Protein AF-A0A7C3I281-F1 (afdb_monomer)

Secondary structure (DSSP, 8-state):
---SPPPTTSS---TTS---TTSSS----SSPP-TTHHHHS-SSS----SHHHHTTS-TTS-S-----TT-----

Radius of gyration: 18.64 Å; Cα contacts (8 Å, |Δi|>4): 32; chains: 1; bounding box: 52×26×39 Å

Foldseek 3Di:
DDPAADDWPPDDADPVRHTQPPDRDDDDDPADDAPCQVVDFDPPPGGCPDPVSVVVGDCPVVPDPDDDDPDDDDD

Organism: NCBI:txid215591

pLDDT: mean 76.2, std 20.4, range [36.81, 98.25]

Solvent-accessible surface area (backbone atoms only — not comparable to full-atom values): 5593 Å² total; per-residue (Å²): 130,87,91,68,69,69,72,85,73,80,60,85,50,51,98,85,68,51,53,63,87,89,44,78,63,91,78,89,70,92,72,82,90,53,98,54,46,85,82,71,49,53,92,73,83,61,73,71,86,46,78,75,50,56,74,71,55,60,65,86,80,68,73,65,93,67,90,55,92,90,66,90,81,90,131

Mean predicted aligned error: 10.75 Å

InterPro domains:
  IPR005532 Sulfatase-modifying factor enzyme-like domain [PF03781] (4-39)
  IPR016187 C-type lectin fold [SSF56436] (3-42)
  IPR042095 Sulfatase-modify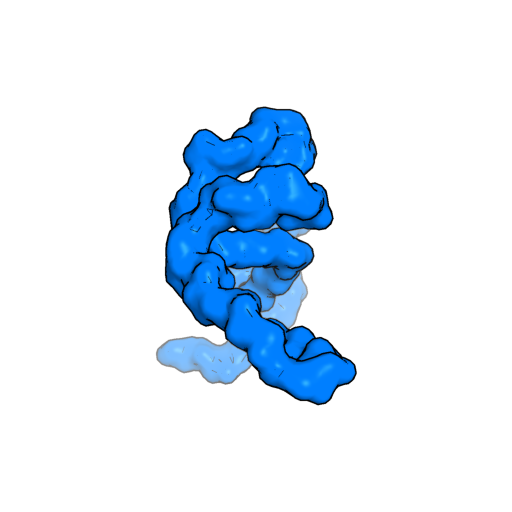ing factor enzyme superfamily [G3DSA:3.90.1580.10] (1-72)

Sequence (75 aa):
MQKHPYPVGQFKPNELGLYNMGGNVETWCWDWYDEKAWEILPEHNPNLDRKEDIKNYSKPFQKKLRKFYGVSIEI

Structure (mmCIF, N/CA/C/O backbone):
data_AF-A0A7C3I281-F1
#
_entry.id   AF-A0A7C3I281-F1
#
loop_
_atom_site.group_PDB
_atom_site.id
_atom_site.type_symbol
_atom_site.label_atom_id
_atom_site.label_alt_id
_atom_site.label_comp_id
_atom_site.label_asym_id
_atom_site.label_entity_id
_atom_site.label_seq_id
_atom_site.pdbx_PDB_ins_code
_atom_site.Cartn_x
_atom_site.Cartn_y
_atom_site.Cartn_z
_atom_site.occupancy
_atom_site.B_iso_or_equiv
_atom_site.auth_seq_id
_atom_site.auth_comp_id
_atom_site.auth_asym_id
_atom_site.auth_atom_id
_atom_site.pdbx_PDB_model_num
ATOM 1 N N . MET A 1 1 ? -1.467 10.780 20.536 1.00 65.75 1 MET A N 1
ATOM 2 C CA . MET A 1 1 ? -1.228 9.697 19.555 1.00 65.75 1 MET A CA 1
ATOM 3 C C . MET A 1 1 ? -1.655 8.371 20.159 1.00 65.75 1 MET A C 1
ATOM 5 O O . MET A 1 1 ? -1.413 8.157 21.342 1.00 65.75 1 MET A O 1
ATOM 9 N N . GLN A 1 2 ? -2.304 7.521 19.364 1.00 70.06 2 GLN A N 1
ATOM 10 C CA . GLN A 1 2 ? -2.654 6.145 19.729 1.00 70.06 2 GLN A CA 1
ATOM 11 C C . GLN A 1 2 ? -1.369 5.315 19.909 1.00 70.06 2 GLN A C 1
ATOM 13 O O . GLN A 1 2 ? -0.480 5.411 19.070 1.00 70.06 2 GLN A O 1
ATOM 18 N N . LYS A 1 3 ? -1.254 4.517 20.982 1.00 82.81 3 LYS A N 1
ATOM 19 C CA . LYS A 1 3 ? -0.053 3.692 21.251 1.00 82.81 3 LYS A CA 1
ATOM 20 C C . LYS A 1 3 ? -0.111 2.269 20.682 1.00 82.81 3 LYS A C 1
ATOM 22 O O . LYS A 1 3 ? 0.935 1.654 20.514 1.00 82.81 3 LYS A O 1
ATOM 27 N N . HIS A 1 4 ? -1.310 1.747 20.418 1.00 89.94 4 HIS A N 1
ATOM 28 C CA . HIS A 1 4 ? -1.540 0.349 20.037 1.00 89.94 4 HIS A CA 1
ATOM 29 C C . HIS A 1 4 ? -2.651 0.234 18.988 1.00 89.94 4 HIS A C 1
ATOM 31 O O . HIS A 1 4 ? -3.537 1.099 18.968 1.00 89.94 4 HIS A O 1
ATOM 37 N N . PRO A 1 5 ? -2.641 -0.826 18.159 1.00 94.50 5 PRO A N 1
ATOM 38 C CA . PRO A 1 5 ? -3.700 -1.061 17.191 1.00 94.50 5 PRO A CA 1
ATOM 39 C C . PRO A 1 5 ? -5.056 -1.250 17.876 1.00 94.50 5 PRO A C 1
ATOM 41 O O . PRO A 1 5 ? -5.154 -1.761 18.994 1.00 94.50 5 PRO A O 1
ATOM 44 N N . TYR A 1 6 ? -6.109 -0.842 17.181 1.00 93.50 6 TYR A N 1
ATOM 45 C CA . TYR A 1 6 ? -7.480 -1.177 17.529 1.00 93.50 6 TYR A CA 1
ATOM 46 C C . TYR A 1 6 ? -7.807 -2.600 17.050 1.00 93.50 6 TYR A C 1
ATOM 48 O O . TYR A 1 6 ? -7.292 -3.031 16.010 1.00 93.50 6 TYR A O 1
ATOM 56 N N . PRO A 1 7 ? -8.694 -3.327 17.753 1.00 95.19 7 PRO A N 1
ATOM 57 C CA . PRO A 1 7 ? -9.288 -4.543 17.216 1.00 95.19 7 PRO A CA 1
ATOM 58 C C . PRO A 1 7 ? -9.904 -4.296 15.830 1.00 95.19 7 PRO A C 1
ATOM 60 O O . PRO A 1 7 ? -10.506 -3.247 15.578 1.00 95.19 7 PRO A O 1
ATOM 63 N N . VAL A 1 8 ? -9.761 -5.267 14.927 1.00 94.69 8 VAL A N 1
ATOM 64 C CA . VAL A 1 8 ? -10.375 -5.204 13.593 1.00 94.69 8 VAL A CA 1
ATOM 65 C C . VAL A 1 8 ? -11.899 -5.172 13.737 1.00 94.69 8 VAL A C 1
ATOM 67 O O . VAL A 1 8 ? -12.456 -5.790 14.644 1.00 94.69 8 VAL A O 1
ATOM 70 N N . GLY A 1 9 ? -12.584 -4.446 12.852 1.00 94.56 9 GLY A N 1
ATOM 71 C CA . GLY A 1 9 ? -14.051 -4.444 12.820 1.00 94.56 9 GLY A CA 1
ATOM 72 C C . GLY A 1 9 ? -14.732 -3.392 13.699 1.00 94.56 9 GLY A C 1
ATOM 73 O O . GLY A 1 9 ? -15.955 -3.302 13.687 1.00 94.56 9 GLY A O 1
ATOM 74 N N . GLN A 1 10 ? -13.980 -2.577 14.449 1.00 94.19 10 GLN A N 1
ATOM 75 C CA . GLN A 1 10 ? -14.571 -1.567 15.343 1.00 94.19 10 GLN A CA 1
ATOM 76 C C . GLN A 1 10 ? -15.188 -0.357 14.626 1.00 94.19 10 GLN A C 1
ATOM 78 O O . GLN A 1 10 ? -16.045 0.318 15.192 1.00 94.19 10 GLN A O 1
ATOM 83 N N . PHE A 1 11 ? -14.757 -0.067 13.399 1.00 93.00 11 PHE A N 1
ATOM 84 C CA . PHE A 1 11 ? -15.211 1.090 12.622 1.00 93.00 11 PHE A CA 1
ATOM 85 C C . PHE A 1 11 ? -16.023 0.654 11.405 1.00 93.00 11 PHE A C 1
ATOM 87 O O . PHE A 1 11 ? -15.979 -0.508 11.019 1.00 93.00 11 PHE A O 1
ATOM 94 N N . LYS A 1 12 ? -16.757 1.581 10.780 1.00 96.62 12 LYS A N 1
ATOM 95 C CA . LYS A 1 12 ? -17.553 1.282 9.581 1.00 96.62 12 LYS A CA 1
ATOM 96 C C . LYS A 1 12 ? -16.649 0.716 8.462 1.00 96.62 12 LYS A C 1
ATOM 98 O O . LYS A 1 12 ? -15.614 1.329 8.189 1.00 96.62 12 LYS A O 1
ATOM 103 N N . PRO A 1 13 ? -17.022 -0.399 7.807 1.00 97.50 13 PRO A N 1
ATOM 104 C CA . PRO A 1 13 ? -16.292 -0.878 6.639 1.00 97.50 13 PRO A CA 1
ATOM 105 C C . PRO A 1 13 ? -16.475 0.070 5.444 1.00 97.50 13 PRO A C 1
ATOM 107 O O . PRO A 1 13 ? -17.420 0.866 5.402 1.00 97.50 13 PRO A O 1
ATOM 110 N N . ASN A 1 14 ? -15.595 -0.033 4.447 1.00 96.44 14 ASN A N 1
ATOM 111 C CA . ASN A 1 14 ? -15.842 0.577 3.139 1.00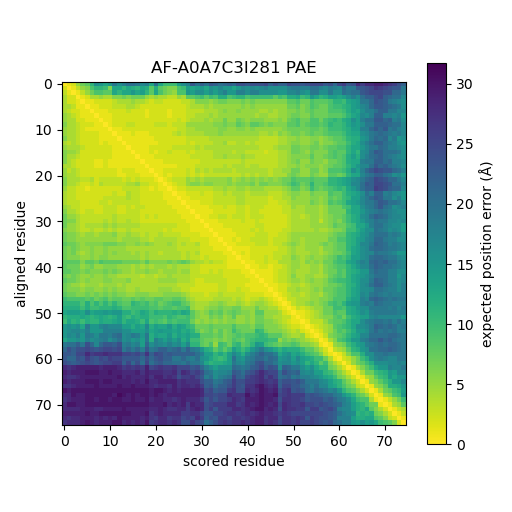 96.44 14 ASN A CA 1
ATOM 112 C C . ASN A 1 14 ? -16.973 -0.165 2.389 1.00 96.44 14 ASN A C 1
ATOM 114 O O . ASN A 1 14 ? -17.516 -1.158 2.872 1.00 96.44 14 ASN A O 1
ATOM 118 N N . GLU A 1 15 ? -17.333 0.307 1.195 1.00 98.25 15 GLU A N 1
ATOM 119 C CA . GLU A 1 15 ? -18.422 -0.266 0.382 1.00 98.25 15 GLU A CA 1
ATOM 120 C C . GLU A 1 15 ? -18.189 -1.732 -0.031 1.00 98.25 15 GLU A C 1
ATOM 122 O O . GLU A 1 15 ? -19.136 -2.430 -0.380 1.00 98.25 15 GLU A O 1
ATOM 127 N N . LEU A 1 16 ? -16.948 -2.221 0.072 1.00 97.75 16 LEU A N 1
ATOM 128 C CA . LEU A 1 16 ? -16.562 -3.606 -0.206 1.00 97.75 16 LEU A CA 1
ATOM 129 C C . LEU A 1 16 ? -16.585 -4.502 1.046 1.00 97.75 16 LEU A C 1
ATOM 131 O O . LEU A 1 16 ? -16.208 -5.668 0.971 1.00 97.75 16 LEU A O 1
ATOM 135 N N . GLY A 1 17 ? -16.985 -3.977 2.209 1.00 97.12 17 GLY A N 1
ATOM 136 C CA . GLY A 1 17 ? -16.964 -4.723 3.471 1.00 97.12 17 GLY A CA 1
ATOM 137 C C . GLY A 1 17 ? -15.575 -4.832 4.112 1.00 97.12 17 GLY A C 1
ATOM 138 O O . GLY A 1 17 ? -15.407 -5.587 5.069 1.00 97.12 17 GLY A O 1
ATOM 139 N N . LEU A 1 18 ? -14.579 -4.087 3.619 1.00 96.94 18 LEU A N 1
ATOM 140 C CA . LEU A 1 18 ? -13.217 -4.100 4.153 1.00 96.94 18 LEU A CA 1
ATOM 141 C C . LEU A 1 18 ? -13.063 -3.077 5.280 1.00 96.94 18 LEU A C 1
ATOM 143 O O . LEU A 1 18 ? -13.500 -1.928 5.177 1.00 96.94 18 LEU A O 1
ATOM 147 N N . TYR A 1 19 ? -12.396 -3.494 6.351 1.00 97.00 19 TYR A N 1
ATOM 148 C CA . TYR A 1 19 ? -12.164 -2.685 7.543 1.00 97.00 19 TYR A CA 1
ATOM 149 C C . TYR A 1 19 ? -10.731 -2.159 7.582 1.00 97.00 19 TYR A C 1
ATOM 151 O O . TYR A 1 19 ? -9.814 -2.787 7.067 1.00 97.00 19 TYR A O 1
ATOM 159 N N . ASN A 1 20 ? -10.537 -1.016 8.247 1.00 94.81 20 ASN A N 1
ATOM 160 C CA . ASN A 1 20 ? -9.217 -0.476 8.589 1.00 94.81 20 ASN A CA 1
ATOM 161 C C . ASN A 1 20 ? -8.279 -0.186 7.395 1.00 94.81 20 ASN A C 1
ATOM 163 O O . ASN A 1 20 ? -7.085 -0.026 7.596 1.00 94.81 20 ASN A O 1
ATOM 167 N N . MET A 1 21 ? -8.807 -0.004 6.179 1.00 94.19 21 MET A N 1
ATOM 168 C CA . MET A 1 21 ? -7.997 0.313 4.988 1.00 94.19 21 MET A CA 1
ATOM 169 C C . MET A 1 21 ? -7.281 1.680 5.044 1.00 94.19 21 MET A C 1
ATOM 171 O O . MET A 1 21 ? -6.379 1.929 4.256 1.00 94.19 21 MET A O 1
ATOM 175 N N . GLY A 1 22 ? -7.693 2.580 5.946 1.00 90.62 22 GLY A N 1
ATOM 176 C CA . GLY A 1 22 ? -7.131 3.930 6.102 1.00 90.62 22 GLY A CA 1
ATOM 177 C C . GLY A 1 22 ? -6.353 4.155 7.403 1.00 90.62 22 GLY A C 1
ATOM 178 O O . GLY A 1 22 ? -6.250 5.296 7.848 1.00 90.62 22 GLY A O 1
ATOM 179 N N . GLY A 1 23 ? -5.882 3.100 8.077 1.00 90.00 23 GLY A N 1
ATOM 180 C CA . GLY A 1 23 ? -5.118 3.236 9.320 1.00 90.00 23 GLY A CA 1
ATOM 181 C C . GLY A 1 23 ? -5.017 1.937 10.115 1.00 90.00 23 GLY A C 1
ATOM 182 O O . GLY A 1 23 ? -5.041 0.852 9.556 1.00 90.00 23 GLY A O 1
ATOM 183 N N . ASN A 1 24 ? -4.951 2.049 11.445 1.00 93.81 24 ASN A N 1
ATOM 184 C CA . ASN A 1 24 ? -4.674 0.950 12.380 1.00 93.81 24 ASN A CA 1
ATOM 185 C C . ASN A 1 24 ? -3.217 0.466 12.326 1.00 93.81 24 ASN A C 1
ATOM 187 O O . ASN A 1 24 ? -2.443 0.772 13.231 1.00 93.81 24 ASN A O 1
ATOM 191 N N . VAL A 1 25 ? -2.850 -0.242 11.262 1.00 93.12 25 VAL A N 1
ATOM 192 C CA . VAL A 1 25 ? -1.499 -0.752 10.999 1.00 93.12 25 VAL A CA 1
ATOM 193 C C . VAL A 1 25 ? -1.212 -0.670 9.506 1.00 93.12 25 VAL A C 1
ATOM 195 O O . VAL A 1 25 ? -2.134 -0.656 8.694 1.00 93.12 25 VAL A O 1
ATOM 198 N N . GLU A 1 26 ? 0.065 -0.630 9.144 1.00 93.69 26 GLU A N 1
ATOM 199 C CA . GLU A 1 26 ? 0.474 -0.803 7.752 1.00 93.69 26 GLU A CA 1
ATOM 200 C C . GLU A 1 26 ? 0.168 -2.231 7.285 1.00 93.69 26 GLU A C 1
ATOM 202 O O . GLU A 1 26 ? 0.202 -3.184 8.069 1.00 93.69 26 GLU A O 1
ATOM 207 N N . THR A 1 27 ? -0.143 -2.374 5.998 1.00 93.75 27 THR A N 1
ATOM 208 C CA . THR A 1 27 ? -0.429 -3.669 5.376 1.00 93.75 27 THR A CA 1
ATOM 209 C C . THR A 1 27 ? 0.617 -3.932 4.307 1.00 93.75 27 THR A C 1
ATOM 211 O O . THR A 1 27 ? 0.834 -3.099 3.431 1.00 93.75 27 THR A O 1
ATOM 214 N N . TRP A 1 28 ? 1.307 -5.064 4.426 1.00 94.06 28 TRP A N 1
ATOM 215 C CA . TRP A 1 28 ? 2.314 -5.473 3.455 1.00 94.06 28 TRP A CA 1
ATOM 216 C C . TRP A 1 28 ? 1.647 -5.905 2.151 1.00 94.06 28 TRP A C 1
ATOM 218 O O . TRP A 1 28 ? 0.696 -6.688 2.170 1.00 94.06 28 TRP A O 1
ATOM 228 N N . CYS A 1 29 ? 2.196 -5.434 1.036 1.00 92.44 29 CYS A N 1
ATOM 229 C CA . CYS A 1 29 ? 1.923 -5.965 -0.293 1.00 92.44 29 CYS A CA 1
ATOM 230 C C . CYS A 1 29 ? 3.0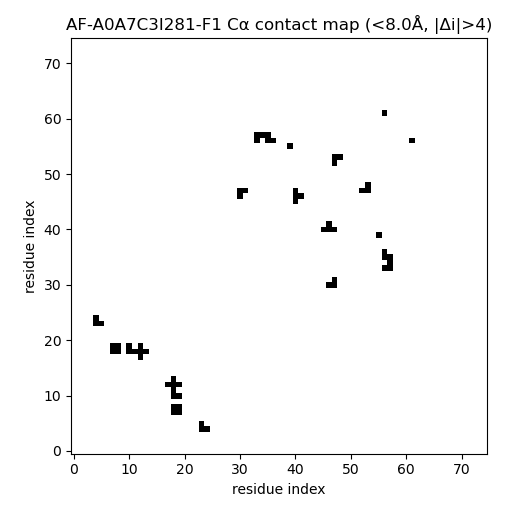87 -6.857 -0.734 1.00 92.44 29 CYS A C 1
ATOM 232 O O . CYS A 1 29 ? 4.184 -6.779 -0.181 1.00 92.44 29 CYS A O 1
ATOM 234 N N . TRP A 1 30 ? 2.830 -7.716 -1.719 1.00 89.69 30 TRP A N 1
ATOM 235 C CA . TRP A 1 30 ? 3.873 -8.545 -2.328 1.00 89.69 30 TRP A CA 1
ATOM 236 C C . TRP A 1 30 ? 4.837 -7.714 -3.187 1.00 89.69 30 TRP A C 1
ATOM 238 O O . TRP A 1 30 ? 6.010 -8.048 -3.314 1.00 89.69 30 TRP A O 1
ATOM 248 N N . ASP A 1 31 ? 4.328 -6.627 -3.759 1.00 86.75 31 ASP A N 1
ATOM 249 C CA . ASP A 1 31 ? 5.006 -5.792 -4.737 1.00 86.75 31 ASP A CA 1
ATOM 250 C C . ASP A 1 31 ? 6.282 -5.141 -4.198 1.00 86.75 31 ASP A C 1
ATOM 252 O O . ASP A 1 31 ? 6.321 -4.568 -3.104 1.00 86.75 31 ASP A O 1
ATOM 256 N N . TRP A 1 32 ? 7.315 -5.136 -5.039 1.00 84.06 32 TRP A N 1
ATOM 257 C CA . TRP A 1 32 ? 8.482 -4.293 -4.828 1.00 84.06 32 TRP A CA 1
ATOM 258 C C . TRP A 1 32 ? 8.123 -2.819 -5.003 1.00 84.06 32 TRP A C 1
ATOM 260 O O . TRP A 1 32 ? 7.438 -2.430 -5.949 1.00 84.06 32 TRP A O 1
ATOM 270 N N . TYR A 1 33 ? 8.643 -1.979 -4.110 1.00 83.38 33 TYR A N 1
ATOM 271 C CA . TYR A 1 33 ? 8.446 -0.540 -4.205 1.00 83.38 33 TYR A CA 1
ATOM 272 C C . TYR A 1 33 ? 9.362 0.088 -5.263 1.00 83.38 33 TYR A C 1
ATOM 274 O O . TYR A 1 33 ? 10.588 -0.024 -5.187 1.00 83.38 33 TYR A O 1
ATOM 282 N N . ASP A 1 34 ? 8.764 0.833 -6.191 1.00 80.88 34 ASP A N 1
ATOM 283 C CA . ASP A 1 34 ? 9.458 1.731 -7.110 1.00 80.88 34 ASP A CA 1
ATOM 284 C C . ASP A 1 34 ? 8.619 2.998 -7.332 1.0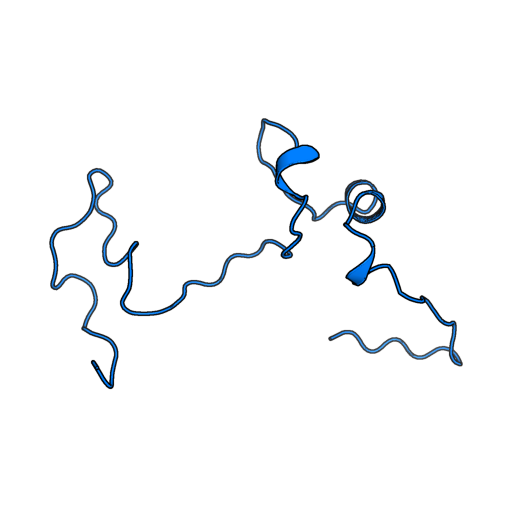0 80.88 34 ASP A C 1
ATOM 286 O O . ASP A 1 34 ? 7.432 2.923 -7.647 1.00 80.88 34 ASP A O 1
ATOM 290 N N . GLU A 1 35 ? 9.244 4.171 -7.203 1.00 84.06 35 GLU A N 1
ATOM 291 C CA . GLU A 1 35 ? 8.597 5.474 -7.406 1.00 84.06 35 GLU A CA 1
ATOM 292 C C . GLU A 1 35 ? 7.987 5.617 -8.811 1.00 84.06 35 GLU A C 1
ATOM 294 O O . GLU A 1 35 ? 6.976 6.298 -8.984 1.00 84.06 35 GLU A O 1
ATOM 299 N N . LYS A 1 36 ? 8.570 4.950 -9.814 1.00 82.69 36 LYS A N 1
ATOM 300 C CA . LYS A 1 36 ? 8.142 5.024 -11.218 1.00 82.69 36 LYS A CA 1
ATOM 301 C C . LYS A 1 36 ? 7.319 3.830 -11.687 1.00 82.69 36 LYS A C 1
ATOM 303 O O . LYS A 1 36 ? 6.995 3.769 -12.871 1.00 82.69 36 LYS A O 1
ATOM 308 N N . ALA A 1 37 ? 6.962 2.898 -10.799 1.00 83.81 37 ALA A N 1
ATOM 309 C CA . ALA A 1 37 ? 6.223 1.686 -11.163 1.00 83.81 37 ALA A CA 1
ATOM 310 C C . ALA A 1 37 ? 4.964 2.002 -11.996 1.00 83.81 37 ALA A C 1
ATOM 312 O O . ALA A 1 37 ? 4.703 1.370 -13.017 1.00 83.81 37 ALA A O 1
ATOM 313 N N . TRP A 1 38 ? 4.234 3.050 -11.615 1.00 86.50 38 TRP A N 1
ATOM 314 C CA . TRP A 1 38 ? 2.990 3.470 -12.264 1.00 86.50 38 TRP A CA 1
ATOM 315 C C . TRP A 1 38 ? 3.146 3.905 -13.728 1.00 86.50 38 TRP A C 1
ATOM 317 O O . TRP A 1 38 ? 2.180 3.844 -14.479 1.00 86.50 38 TRP A O 1
ATOM 327 N N . GLU A 1 39 ? 4.337 4.344 -14.144 1.00 87.31 39 GLU A N 1
ATOM 328 C CA . GLU A 1 39 ? 4.598 4.779 -15.524 1.00 87.31 39 GLU A CA 1
ATOM 329 C C . GLU A 1 39 ? 4.847 3.596 -16.474 1.00 87.31 39 GLU A C 1
ATOM 331 O O . GLU A 1 39 ? 4.730 3.748 -17.690 1.00 87.31 39 GLU A O 1
ATOM 336 N N . ILE A 1 40 ? 5.226 2.432 -15.933 1.00 81.81 40 ILE A N 1
ATOM 337 C CA . ILE A 1 40 ? 5.760 1.301 -16.711 1.00 81.81 40 ILE A CA 1
ATOM 338 C C . ILE A 1 40 ? 4.926 0.023 -16.608 1.00 81.81 40 ILE A C 1
ATOM 340 O O . ILE A 1 40 ? 5.065 -0.864 -17.452 1.00 81.81 40 ILE A O 1
ATOM 344 N N . LEU A 1 41 ? 4.107 -0.105 -15.566 1.00 84.81 41 LEU A N 1
ATOM 345 C CA . LEU A 1 41 ? 3.346 -1.317 -15.295 1.00 84.81 41 LEU A CA 1
ATOM 346 C C . LEU A 1 41 ? 2.252 -1.554 -16.354 1.00 84.81 41 LEU A C 1
ATOM 348 O O . LEU A 1 41 ? 1.628 -0.600 -16.824 1.00 84.81 41 LEU A O 1
ATOM 352 N N . PRO A 1 42 ? 1.991 -2.819 -16.740 1.00 85.88 42 PRO A N 1
ATOM 353 C CA . PRO A 1 42 ? 0.925 -3.134 -17.683 1.00 85.88 42 PRO A CA 1
ATOM 354 C C 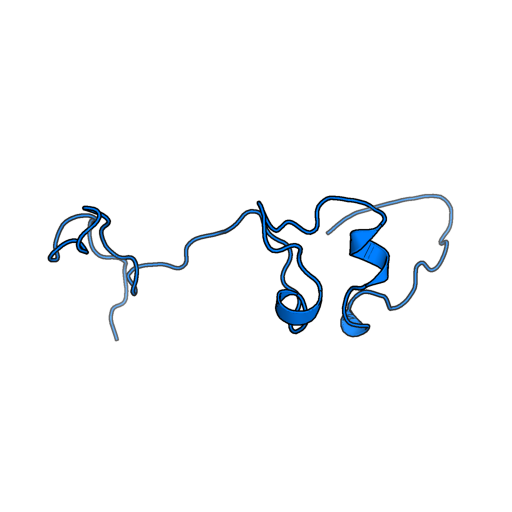. PRO A 1 42 ? -0.453 -2.851 -17.070 1.00 85.88 42 PRO A C 1
ATOM 356 O O . PRO A 1 42 ? -0.661 -3.047 -15.877 1.00 85.88 42 PRO A O 1
ATOM 359 N N . GLU A 1 43 ? -1.422 -2.457 -17.902 1.00 89.31 43 GLU A N 1
ATOM 360 C CA . GLU A 1 43 ? -2.793 -2.154 -17.456 1.00 89.31 43 GLU A CA 1
ATOM 361 C C . GLU A 1 43 ? -3.486 -3.365 -16.806 1.00 89.31 43 GLU A C 1
ATOM 363 O O . GLU A 1 43 ? -4.222 -3.236 -15.829 1.00 89.31 43 GLU A O 1
ATOM 368 N N . HIS A 1 44 ? -3.231 -4.565 -17.330 1.00 91.38 44 HIS A N 1
ATOM 369 C CA . HIS A 1 44 ? -3.828 -5.796 -16.828 1.00 91.38 44 HIS A CA 1
ATOM 370 C C . HIS A 1 44 ? -2.869 -6.545 -15.905 1.00 91.38 44 HIS A C 1
ATOM 372 O O . HIS A 1 44 ? -1.801 -6.976 -16.336 1.00 91.38 44 HIS A O 1
ATOM 378 N N . ASN A 1 45 ? -3.312 -6.764 -14.662 1.00 89.44 45 ASN A N 1
ATOM 379 C CA . ASN A 1 45 ? -2.577 -7.484 -13.617 1.00 89.44 45 ASN A CA 1
ATOM 380 C C . ASN A 1 45 ? -1.121 -6.988 -13.449 1.00 89.44 45 ASN A C 1
ATOM 382 O O . ASN A 1 45 ? -0.179 -7.753 -13.689 1.00 89.44 45 ASN A O 1
ATOM 386 N N . PRO A 1 46 ? -0.929 -5.704 -13.087 1.00 89.25 46 PRO A N 1
ATOM 387 C CA . PRO A 1 46 ? 0.394 -5.114 -12.932 1.00 89.25 46 PRO A CA 1
ATOM 388 C C . PRO A 1 46 ? 1.198 -5.838 -11.849 1.00 89.25 46 PRO A C 1
ATOM 390 O O . PRO A 1 46 ? 0.712 -6.043 -10.745 1.00 89.25 46 PRO A O 1
ATOM 393 N N . ASN A 1 47 ? 2.427 -6.228 -12.177 1.00 85.31 47 ASN A N 1
ATOM 394 C CA . ASN A 1 47 ? 3.404 -6.786 -11.246 1.00 85.31 47 ASN A CA 1
ATOM 395 C C . ASN A 1 47 ? 4.819 -6.515 -11.776 1.00 85.31 47 ASN A C 1
ATOM 397 O O . ASN A 1 47 ? 4.997 -6.262 -12.970 1.00 85.31 47 ASN A O 1
ATOM 401 N N . LEU A 1 48 ? 5.816 -6.581 -10.892 1.00 77.19 48 LEU A N 1
ATOM 402 C CA . LEU A 1 48 ? 7.233 -6.395 -11.229 1.00 77.19 48 LEU A CA 1
ATOM 403 C C . LEU A 1 48 ? 8.057 -7.678 -11.031 1.00 77.19 48 LEU A C 1
ATOM 405 O O . LEU A 1 48 ? 9.264 -7.615 -10.785 1.00 77.19 48 LEU A O 1
ATOM 409 N N . ASP A 1 49 ? 7.413 -8.840 -11.148 1.00 78.00 49 ASP A N 1
ATOM 410 C CA . ASP A 1 49 ? 8.017 -10.135 -10.814 1.00 78.00 49 ASP A CA 1
ATOM 411 C C . ASP A 1 49 ? 8.861 -10.718 -11.959 1.00 78.00 49 ASP A C 1
ATOM 413 O O . ASP A 1 49 ? 9.638 -11.659 -11.765 1.00 78.00 49 ASP A O 1
ATOM 417 N N . ARG A 1 50 ? 8.737 -10.179 -13.179 1.00 73.88 50 ARG A N 1
ATOM 418 C CA . ARG A 1 50 ? 9.465 -10.689 -14.348 1.00 73.88 50 ARG A CA 1
ATOM 419 C C . ARG A 1 50 ? 10.803 -9.980 -14.514 1.00 73.88 50 ARG A C 1
ATOM 421 O O . ARG A 1 50 ? 10.947 -8.779 -14.291 1.00 73.88 50 ARG A O 1
ATOM 428 N N . LYS A 1 51 ? 11.802 -10.719 -14.999 1.00 68.75 51 LYS A N 1
ATOM 429 C CA . LYS A 1 51 ? 13.166 -10.201 -15.216 1.00 68.75 51 LYS A CA 1
ATOM 430 C C . LYS A 1 51 ? 13.215 -9.038 -16.204 1.00 68.75 51 LYS A C 1
ATOM 432 O O . LYS A 1 51 ? 14.130 -8.217 -16.149 1.00 68.75 51 LYS A O 1
ATOM 437 N N . GLU A 1 52 ? 12.273 -8.988 -17.134 1.00 70.88 52 GLU A N 1
ATOM 438 C CA . GLU A 1 52 ? 12.145 -7.920 -18.119 1.00 70.88 52 GLU A CA 1
ATOM 439 C C . GLU A 1 52 ? 11.718 -6.608 -17.458 1.00 70.88 52 GLU A C 1
ATOM 441 O O . GLU A 1 52 ? 12.264 -5.560 -17.804 1.00 70.88 52 GLU A O 1
ATOM 446 N N . ASP A 1 53 ? 10.836 -6.684 -16.460 1.00 70.44 53 ASP A N 1
ATOM 447 C CA . ASP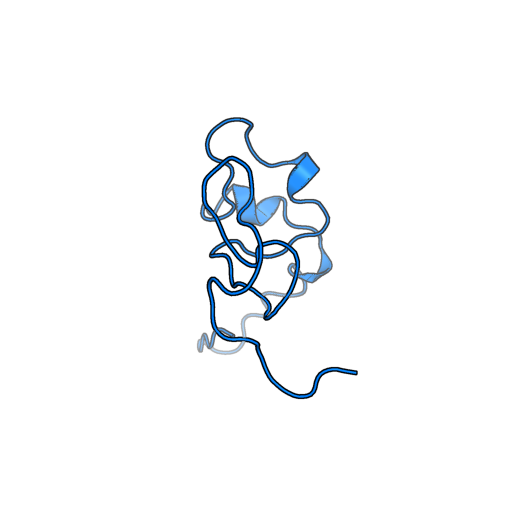 A 1 53 ? 10.317 -5.532 -15.723 1.00 70.44 53 ASP A CA 1
ATOM 448 C C . ASP A 1 53 ? 11.410 -4.941 -14.807 1.00 70.44 53 ASP A C 1
ATOM 450 O O . ASP A 1 53 ? 11.538 -3.721 -14.702 1.00 70.44 53 ASP A O 1
ATOM 454 N N . ILE A 1 54 ? 12.309 -5.788 -14.274 1.00 65.31 54 ILE A N 1
ATOM 455 C CA . ILE A 1 54 ? 13.483 -5.385 -13.464 1.00 65.31 54 ILE A CA 1
ATOM 456 C C . ILE A 1 54 ? 14.381 -4.359 -14.174 1.00 65.31 54 ILE A C 1
ATOM 458 O O . ILE A 1 54 ? 14.958 -3.463 -13.550 1.00 65.31 54 ILE A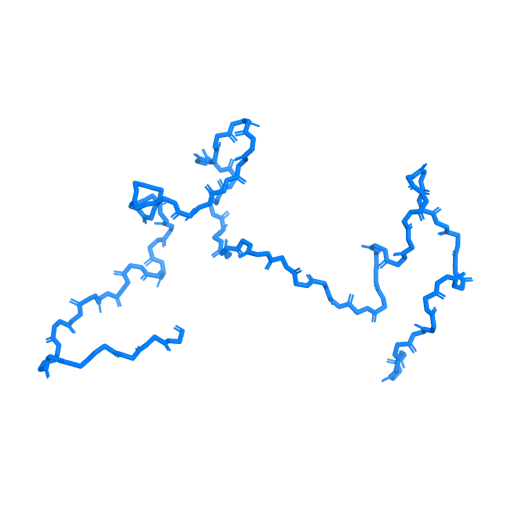 O 1
ATOM 462 N N . LYS A 1 55 ? 14.504 -4.447 -15.502 1.00 65.38 55 LYS A N 1
ATOM 463 C CA . LYS A 1 55 ? 15.354 -3.526 -16.278 1.00 65.38 55 LYS A CA 1
ATOM 464 C C . LYS A 1 55 ? 14.844 -2.084 -16.245 1.00 65.38 55 LYS A C 1
ATOM 466 O O . LYS A 1 55 ? 15.650 -1.168 -16.410 1.00 65.38 55 LYS A O 1
ATOM 471 N N . ASN A 1 56 ? 13.545 -1.905 -16.017 1.00 65.62 56 ASN A N 1
ATOM 472 C CA . ASN A 1 56 ? 12.862 -0.617 -16.051 1.00 65.62 56 ASN A CA 1
ATOM 473 C C . ASN A 1 56 ? 12.763 0.055 -14.675 1.00 65.62 56 ASN A C 1
ATOM 475 O O . ASN A 1 56 ? 12.280 1.183 -14.606 1.00 65.62 56 ASN A O 1
ATOM 479 N N . TYR A 1 57 ? 13.249 -0.592 -13.606 1.00 66.38 57 TYR A N 1
ATOM 480 C CA . TYR A 1 57 ? 13.258 0.004 -12.271 1.00 66.38 57 TYR A CA 1
ATOM 481 C C . TYR A 1 57 ? 14.025 1.329 -12.260 1.00 66.38 57 TYR A C 1
ATOM 483 O O . TYR A 1 57 ? 15.058 1.500 -12.927 1.00 66.38 57 TYR A O 1
ATOM 491 N N . SER A 1 58 ? 13.546 2.267 -11.450 1.00 60.88 58 SER A N 1
ATOM 492 C CA . SER A 1 58 ? 14.264 3.484 -11.140 1.00 60.88 58 SER A CA 1
ATOM 493 C C . SER A 1 58 ? 15.653 3.139 -10.585 1.00 60.88 58 SER A C 1
ATOM 495 O O . SER A 1 58 ? 15.892 2.196 -9.824 1.00 60.88 58 SER A O 1
ATOM 497 N N . LYS A 1 59 ? 16.634 3.953 -10.982 1.00 58.84 59 LYS A N 1
ATOM 498 C 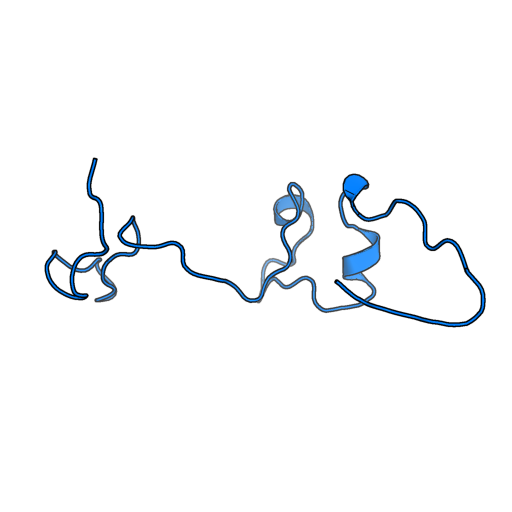CA . LYS A 1 59 ? 18.059 3.700 -10.743 1.00 58.84 59 LYS A CA 1
ATOM 499 C C . LYS A 1 59 ? 18.536 3.618 -9.277 1.00 58.84 59 LYS A C 1
ATOM 501 O O . LYS A 1 59 ? 19.681 3.172 -9.137 1.00 58.84 59 LYS A O 1
ATOM 506 N N . PRO A 1 60 ? 17.812 3.992 -8.191 1.00 52.06 60 PRO A N 1
ATOM 507 C CA . PRO A 1 60 ? 18.365 3.789 -6.849 1.00 52.06 60 PRO A CA 1
ATOM 508 C C . PRO A 1 60 ? 18.673 2.318 -6.512 1.00 52.06 60 PRO A C 1
ATOM 510 O O . PRO A 1 60 ? 19.651 2.090 -5.803 1.00 52.06 60 PRO A O 1
ATOM 513 N N . PHE A 1 61 ? 17.964 1.333 -7.086 1.00 47.88 61 PHE A N 1
ATOM 514 C CA . PHE A 1 61 ? 18.241 -0.102 -6.866 1.00 47.88 61 PHE A CA 1
ATOM 515 C C . PHE A 1 61 ? 19.197 -0.744 -7.889 1.00 47.88 61 PHE A C 1
ATOM 517 O O . PHE A 1 61 ? 19.786 -1.788 -7.622 1.00 47.88 61 PHE A O 1
ATOM 524 N N . GLN A 1 62 ? 19.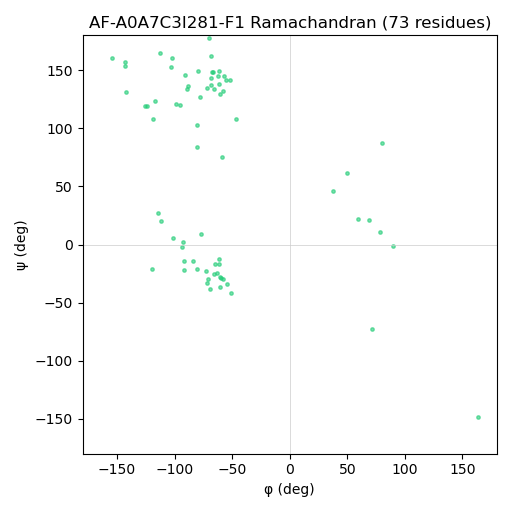471 -0.094 -9.026 1.00 53.50 62 GLN A N 1
ATOM 525 C CA . GLN A 1 62 ? 20.462 -0.573 -10.008 1.00 53.50 62 GLN A CA 1
ATOM 526 C C . GLN A 1 62 ? 21.923 -0.309 -9.588 1.00 53.50 62 GLN A C 1
ATOM 528 O O . GLN A 1 62 ? 22.856 -0.505 -10.379 1.00 53.50 62 GLN A O 1
ATOM 533 N N . LYS A 1 63 ? 22.181 0.142 -8.351 1.00 42.44 63 LYS A N 1
ATOM 534 C CA . LYS A 1 63 ? 23.534 0.496 -7.910 1.00 42.44 63 LYS A CA 1
ATOM 535 C C . LYS A 1 63 ? 24.344 -0.741 -7.501 1.00 42.44 63 LYS A C 1
ATOM 537 O O . LYS A 1 63 ? 24.570 -1.024 -6.333 1.00 42.44 63 LYS A O 1
ATOM 542 N N . LYS A 1 64 ? 24.924 -1.345 -8.544 1.00 40.62 64 LYS A N 1
ATOM 543 C CA . LYS A 1 64 ? 26.123 -2.198 -8.557 1.00 40.62 64 LYS A CA 1
ATOM 544 C C . LYS A 1 64 ? 25.897 -3.653 -8.123 1.00 40.62 64 LYS A C 1
ATOM 546 O O . LYS A 1 64 ? 26.256 -4.053 -7.022 1.00 40.62 64 LYS A O 1
ATOM 551 N N . LEU A 1 65 ? 25.533 -4.490 -9.096 1.00 44.78 65 LEU A N 1
ATOM 552 C CA . LEU A 1 65 ? 25.987 -5.887 -9.167 1.00 44.78 65 LEU A CA 1
ATOM 553 C C . LEU A 1 65 ? 27.532 -5.899 -9.233 1.00 44.78 65 LEU A C 1
ATOM 555 O O . LEU A 1 65 ? 28.144 -6.061 -10.288 1.00 44.78 65 LEU A O 1
ATOM 559 N N . ARG A 1 66 ? 28.208 -5.639 -8.107 1.00 39.34 66 ARG A N 1
ATOM 560 C CA . ARG A 1 66 ? 29.649 -5.864 -7.983 1.00 39.34 66 ARG A CA 1
ATOM 561 C C . ARG A 1 66 ? 29.801 -7.354 -7.723 1.00 39.34 66 ARG A C 1
ATOM 563 O O . ARG A 1 66 ? 29.567 -7.790 -6.604 1.00 39.34 66 ARG A O 1
ATOM 570 N N . LYS A 1 67 ? 30.201 -8.123 -8.742 1.00 40.16 67 LYS A N 1
ATOM 571 C CA . LYS A 1 67 ? 30.732 -9.481 -8.546 1.00 40.16 67 LYS A CA 1
ATOM 572 C C . LYS A 1 67 ? 31.754 -9.422 -7.407 1.00 40.16 67 LYS A C 1
ATOM 574 O O . LYS A 1 67 ? 32.830 -8.853 -7.577 1.00 40.16 67 LYS A O 1
ATOM 579 N N . PHE A 1 68 ? 31.408 -9.973 -6.253 1.00 37.66 68 PHE A N 1
ATOM 580 C CA . PHE A 1 68 ? 32.354 -10.262 -5.188 1.00 37.66 68 PHE A CA 1
ATOM 581 C C . PHE A 1 68 ? 32.316 -11.769 -4.972 1.00 37.66 68 PHE A C 1
ATOM 583 O O . PHE A 1 68 ? 31.314 -12.306 -4.522 1.00 37.66 68 PHE A O 1
ATOM 590 N N . TYR A 1 69 ? 33.390 -12.433 -5.405 1.00 40.00 69 TYR A N 1
ATOM 591 C CA . TYR A 1 69 ? 33.828 -13.757 -4.956 1.00 40.00 69 TYR A CA 1
ATOM 592 C C . TYR A 1 69 ? 32.742 -14.815 -4.659 1.00 40.00 69 TYR A C 1
ATOM 594 O O . TYR A 1 69 ? 32.830 -15.522 -3.664 1.00 40.00 69 TYR A O 1
ATOM 602 N N . GLY A 1 70 ? 31.752 -14.976 -5.544 1.00 40.69 70 GLY A N 1
ATOM 603 C CA . GLY A 1 70 ? 30.927 -16.190 -5.595 1.00 40.69 70 GLY A CA 1
ATOM 604 C C . GLY A 1 70 ? 29.974 -16.440 -4.421 1.00 40.69 70 GLY A C 1
ATOM 605 O O . GLY A 1 70 ? 29.563 -17.582 -4.248 1.00 40.69 70 GLY A O 1
ATOM 606 N N . VAL A 1 71 ? 29.591 -15.421 -3.646 1.00 36.81 71 VAL A N 1
ATOM 607 C CA . VAL A 1 71 ? 28.566 -15.569 -2.598 1.00 36.81 71 VAL A CA 1
ATOM 608 C C . VAL A 1 71 ? 27.463 -14.535 -2.801 1.00 36.81 71 VAL A C 1
ATOM 610 O O . VAL A 1 71 ? 27.715 -13.331 -2.769 1.00 36.81 71 VAL A O 1
ATOM 613 N N . SER A 1 72 ? 26.244 -15.027 -3.020 1.00 37.34 72 SER A N 1
ATOM 614 C CA . SER A 1 72 ? 25.010 -14.244 -3.074 1.00 37.34 72 SER A CA 1
ATOM 615 C C . SER A 1 72 ? 24.350 -14.293 -1.696 1.00 37.34 72 SER A C 1
ATOM 617 O O . SER A 1 72 ? 24.030 -15.379 -1.219 1.00 37.34 72 SER A O 1
ATOM 619 N N . ILE A 1 73 ? 24.154 -13.144 -1.053 1.00 38.69 73 ILE A N 1
ATOM 620 C CA . ILE A 1 73 ? 23.234 -12.999 0.081 1.00 38.69 73 ILE A CA 1
ATOM 621 C C . ILE A 1 73 ? 22.270 -11.888 -0.317 1.00 38.69 73 ILE A C 1
ATOM 623 O O . ILE A 1 73 ? 22.708 -10.779 -0.622 1.00 38.69 73 ILE A O 1
ATOM 627 N N . GLU A 1 74 ? 20.987 -12.227 -0.378 1.00 37.75 74 GLU A N 1
ATOM 628 C CA . GLU A 1 74 ? 19.894 -11.293 -0.637 1.00 37.75 74 GLU A CA 1
ATOM 629 C C . GLU A 1 74 ? 19.401 -10.715 0.697 1.00 37.75 74 GLU A C 1
ATOM 631 O O . GLU A 1 74 ? 19.214 -11.453 1.668 1.00 37.75 74 GLU A O 1
ATOM 636 N N . ILE A 1 75 ? 19.215 -9.397 0.730 1.00 40.91 75 ILE A N 1
ATOM 637 C CA . ILE A 1 75 ? 18.261 -8.693 1.597 1.00 40.91 75 ILE A CA 1
ATOM 638 C C . ILE A 1 75 ? 17.461 -7.754 0.711 1.00 40.91 75 ILE A C 1
ATOM 640 O O . ILE A 1 75 ? 18.091 -7.152 -0.191 1.00 40.91 75 ILE A O 1
#